Protein AF-A0A7C3R5L0-F1 (afdb_monomer_lite)

Structure (mmCIF, N/CA/C/O backbone):
data_AF-A0A7C3R5L0-F1
#
_entry.id   AF-A0A7C3R5L0-F1
#
loop_
_atom_site.group_PDB
_atom_site.id
_atom_site.type_symbol
_atom_site.label_atom_id
_atom_site.label_alt_id
_atom_site.label_comp_id
_atom_site.label_asym_id
_atom_site.label_entity_id
_atom_site.label_seq_id
_atom_site.pdbx_PDB_ins_code
_atom_site.Cartn_x
_atom_site.Cartn_y
_atom_site.Cartn_z
_atom_site.occupancy
_atom_site.B_iso_or_equiv
_atom_site.auth_seq_id
_atom_site.auth_comp_id
_atom_site.auth_asym_id
_atom_site.auth_atom_id
_atom_site.pdbx_PDB_model_num
ATOM 1 N N . MET A 1 1 ? -10.096 20.226 1.781 1.00 31.53 1 MET A N 1
ATOM 2 C CA . MET A 1 1 ? -9.404 19.148 1.041 1.00 31.53 1 MET A CA 1
ATOM 3 C C . MET A 1 1 ? -10.375 18.649 -0.022 1.00 31.53 1 MET A C 1
ATOM 5 O O . MET A 1 1 ? -11.450 18.203 0.349 1.00 31.53 1 MET A O 1
ATOM 9 N N . LYS A 1 2 ? -10.101 18.866 -1.318 1.00 27.12 2 LYS A N 1
ATOM 10 C CA . LYS A 1 2 ? -11.031 18.470 -2.392 1.00 27.12 2 LYS A CA 1
ATOM 11 C C . LYS A 1 2 ? -11.040 16.945 -2.495 1.00 27.12 2 LYS A C 1
ATOM 13 O O . LYS A 1 2 ? -10.051 16.353 -2.917 1.00 27.12 2 LYS A O 1
ATOM 18 N N . ILE A 1 3 ? -12.142 16.350 -2.052 1.00 33.41 3 ILE A N 1
ATOM 19 C CA . ILE A 1 3 ? -12.469 14.939 -2.235 1.00 33.41 3 ILE A CA 1
ATOM 20 C C . ILE A 1 3 ? -12.551 14.718 -3.745 1.00 33.41 3 ILE A C 1
ATOM 22 O O . ILE A 1 3 ? -13.324 15.381 -4.432 1.00 33.41 3 ILE A O 1
ATOM 26 N N . ILE A 1 4 ? -11.674 13.868 -4.273 1.00 35.88 4 ILE A N 1
ATOM 27 C CA . ILE A 1 4 ? -11.733 13.458 -5.673 1.00 35.88 4 ILE A CA 1
ATOM 28 C C . ILE A 1 4 ? -12.957 12.551 -5.777 1.00 35.88 4 ILE A C 1
ATOM 30 O O . ILE A 1 4 ? -12.961 11.448 -5.230 1.00 35.88 4 ILE A O 1
ATOM 34 N N . ASP A 1 5 ? -14.006 13.065 -6.413 1.00 38.81 5 ASP A N 1
ATOM 35 C CA . ASP A 1 5 ? -15.251 12.352 -6.652 1.00 38.81 5 ASP A CA 1
AT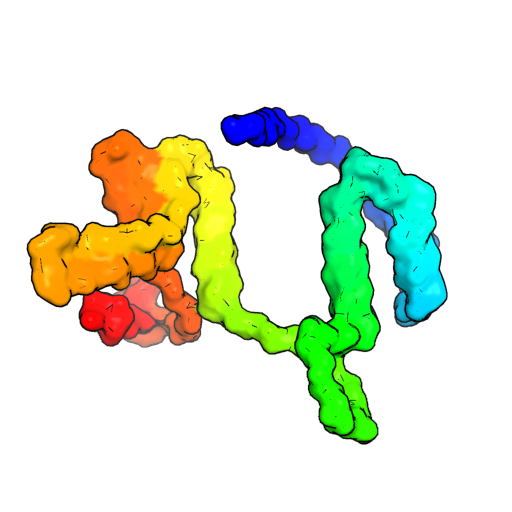OM 36 C C . ASP A 1 5 ? -15.015 11.000 -7.336 1.00 38.81 5 ASP A C 1
ATOM 38 O O . ASP A 1 5 ? -14.130 10.829 -8.182 1.00 38.81 5 ASP A O 1
ATOM 42 N N . LYS A 1 6 ? -15.857 10.038 -6.948 1.00 43.34 6 LYS A N 1
ATOM 43 C CA . LYS A 1 6 ? -16.030 8.715 -7.555 1.00 43.34 6 LYS A CA 1
ATOM 44 C C . LYS A 1 6 ? -16.121 8.823 -9.080 1.00 43.34 6 LYS A C 1
ATOM 46 O O . LYS A 1 6 ? -17.207 8.962 -9.638 1.00 43.34 6 LYS A O 1
ATOM 51 N N . ASN A 1 7 ? -15.006 8.625 -9.773 1.00 38.41 7 ASN A N 1
ATOM 52 C CA . ASN A 1 7 ? -15.058 8.249 -11.176 1.00 38.41 7 ASN A CA 1
ATOM 53 C C . ASN A 1 7 ? -15.390 6.757 -11.245 1.00 38.41 7 ASN A C 1
ATOM 55 O O . ASN A 1 7 ? -14.517 5.893 -11.153 1.00 38.41 7 ASN A O 1
ATOM 59 N N . ASN A 1 8 ? -16.684 6.468 -11.390 1.00 43.16 8 ASN A N 1
ATOM 60 C CA . ASN A 1 8 ? -17.181 5.233 -11.985 1.00 43.16 8 ASN A CA 1
ATOM 61 C C . ASN A 1 8 ? -16.575 5.159 -13.397 1.00 43.16 8 ASN A C 1
ATOM 63 O O . ASN A 1 8 ? -17.161 5.676 -14.342 1.00 43.16 8 ASN A O 1
ATOM 67 N N . PHE A 1 9 ? -15.365 4.616 -13.550 1.00 44.47 9 PHE A N 1
ATOM 68 C CA . PHE A 1 9 ? -14.798 4.394 -14.875 1.00 44.47 9 PHE A CA 1
ATOM 69 C C . PHE A 1 9 ? -15.616 3.282 -15.536 1.00 44.47 9 PHE A C 1
ATOM 71 O O . PHE A 1 9 ? -15.543 2.137 -15.078 1.00 44.47 9 PHE A O 1
ATOM 78 N N . PRO A 1 10 ? -16.402 3.567 -16.589 1.00 47.25 10 PRO A N 1
ATOM 79 C CA . PRO A 1 10 ? -16.987 2.499 -17.369 1.00 47.25 10 PRO A CA 1
ATOM 80 C C . PRO A 1 10 ? -15.808 1.783 -18.019 1.00 47.25 10 PRO A C 1
ATOM 82 O O . PRO A 1 10 ? -15.092 2.368 -18.834 1.00 47.25 10 PRO A O 1
ATOM 85 N N . ILE A 1 11 ? -15.553 0.536 -17.627 1.00 51.41 11 ILE A N 1
ATOM 86 C CA . ILE A 1 11 ? -14.564 -0.300 -18.302 1.00 51.41 11 ILE A CA 1
ATOM 87 C C . ILE A 1 11 ? -15.178 -0.637 -19.666 1.00 51.41 11 ILE A C 1
ATOM 89 O O . ILE A 1 11 ? -15.824 -1.667 -19.842 1.00 51.41 11 ILE A O 1
ATOM 93 N N . GLN A 1 12 ? -15.063 0.292 -20.619 1.00 58.38 12 GLN A N 1
ATOM 94 C CA . GLN A 1 12 ? -15.428 0.060 -22.010 1.00 58.38 12 GLN A CA 1
ATOM 95 C C . GLN A 1 12 ? -14.667 -1.172 -22.488 1.00 58.38 12 GLN A C 1
ATOM 97 O O . GLN A 1 12 ? -13.501 -1.347 -22.151 1.00 58.38 12 GLN A O 1
ATOM 102 N N . ASN A 1 13 ? -15.332 -2.043 -23.242 1.00 58.56 13 ASN A N 1
ATOM 103 C CA . ASN A 1 13 ? -14.794 -3.317 -23.704 1.00 58.56 13 ASN A CA 1
ATOM 104 C C . ASN A 1 13 ? -13.406 -3.144 -24.372 1.00 58.56 13 ASN A C 1
ATOM 106 O O . ASN A 1 13 ? -13.314 -2.771 -25.537 1.00 58.56 13 ASN A O 1
ATOM 110 N N . ILE A 1 14 ? -12.324 -3.434 -23.632 1.00 67.81 14 ILE A N 1
ATOM 111 C CA . ILE A 1 14 ? -10.903 -3.199 -23.992 1.00 67.81 14 ILE A CA 1
ATOM 112 C C . ILE A 1 14 ? -10.398 -4.227 -25.036 1.00 67.81 14 ILE A C 1
ATOM 114 O O . ILE A 1 14 ? -9.220 -4.272 -25.387 1.00 67.81 14 ILE A O 1
ATOM 118 N N . SER A 1 15 ? -11.269 -5.095 -25.560 1.00 72.62 15 SER A N 1
ATOM 119 C CA . SER A 1 15 ? -10.905 -6.158 -26.515 1.00 72.62 15 SER A CA 1
ATOM 120 C C . SER A 1 15 ? -10.166 -5.639 -27.757 1.00 72.62 15 SER A C 1
ATOM 122 O O . SER A 1 15 ? -9.178 -6.241 -28.194 1.00 72.62 15 SER A O 1
ATOM 124 N N . HIS A 1 16 ? -10.581 -4.486 -28.280 1.00 75.06 16 HIS A N 1
ATOM 125 C CA . HIS A 1 16 ? -9.936 -3.824 -29.414 1.00 75.06 16 HIS A CA 1
ATOM 126 C C . HIS A 1 16 ? -8.523 -3.324 -29.064 1.00 75.06 16 HIS A C 1
ATOM 128 O O . HIS A 1 16 ? -7.587 -3.550 -29.831 1.00 75.06 16 HIS A O 1
ATOM 134 N N . ILE A 1 17 ? -8.325 -2.761 -27.865 1.00 80.62 17 ILE A N 1
ATOM 135 C CA . ILE A 1 17 ? -7.002 -2.347 -27.366 1.00 80.62 17 ILE A CA 1
ATOM 136 C C . ILE A 1 17 ? -6.077 -3.561 -27.226 1.00 80.62 17 ILE A C 1
ATOM 138 O O . ILE A 1 17 ? -4.926 -3.506 -27.646 1.00 80.62 17 ILE A O 1
ATOM 142 N N . LYS A 1 18 ? -6.569 -4.692 -26.703 1.00 78.94 18 LYS A N 1
ATOM 143 C CA . LYS A 1 18 ? -5.765 -5.921 -26.571 1.00 78.94 18 LYS A CA 1
ATOM 144 C C . LYS A 1 18 ? -5.261 -6.426 -27.926 1.00 78.94 18 LYS A C 1
ATOM 146 O O . LYS A 1 18 ? -4.118 -6.867 -28.031 1.00 78.94 18 LYS A O 1
ATOM 151 N N . THR A 1 19 ? -6.106 -6.365 -28.952 1.00 84.94 19 THR A N 1
ATOM 152 C CA . THR A 1 19 ? -5.748 -6.766 -30.320 1.00 84.94 19 THR A CA 1
ATOM 153 C C . THR A 1 19 ? -4.706 -5.820 -30.910 1.00 84.94 19 THR A C 1
ATOM 155 O O . THR A 1 19 ? -3.678 -6.278 -31.405 1.00 84.94 19 THR A O 1
ATOM 158 N N . HIS A 1 20 ? -4.916 -4.512 -30.754 1.00 85.06 20 HIS A N 1
ATOM 159 C CA . HIS A 1 20 ? -3.974 -3.485 -31.188 1.00 85.06 20 HIS A CA 1
ATOM 160 C C . HIS A 1 20 ? -2.595 -3.646 -30.520 1.00 85.06 20 HIS A C 1
ATOM 162 O O . HIS A 1 20 ? -1.570 -3.673 -31.196 1.00 85.06 20 HIS A O 1
ATOM 168 N N . LEU A 1 21 ? -2.553 -3.869 -29.201 1.00 84.12 21 LEU A N 1
ATOM 169 C CA . LEU A 1 21 ? -1.306 -4.104 -28.465 1.00 84.12 21 LEU A CA 1
ATOM 170 C C . LEU A 1 21 ? -0.564 -5.357 -28.943 1.00 84.12 21 LEU A C 1
ATOM 172 O O . LEU A 1 21 ? 0.660 -5.341 -29.017 1.00 84.12 21 LEU A O 1
ATOM 176 N N . LYS A 1 22 ? -1.277 -6.439 -29.283 1.00 85.00 22 LYS A N 1
ATOM 177 C CA . LYS A 1 22 ? -0.648 -7.650 -29.837 1.00 85.00 22 LYS A CA 1
ATOM 178 C C . LYS A 1 22 ? -0.019 -7.398 -31.204 1.00 85.00 22 LYS A C 1
ATOM 180 O O . LYS A 1 22 ? 1.070 -7.901 -31.451 1.00 85.00 22 LYS A O 1
ATOM 185 N N . GLN A 1 23 ? -0.691 -6.638 -32.067 1.00 86.81 23 GLN A N 1
ATOM 186 C CA . GLN A 1 23 ? -0.190 -6.308 -33.405 1.00 86.81 23 GLN A CA 1
ATOM 187 C C . GLN A 1 23 ? 1.052 -5.417 -33.353 1.00 86.81 23 GLN A C 1
ATOM 189 O O . GLN A 1 23 ? 1.969 -5.592 -34.148 1.00 86.81 23 GLN A O 1
ATOM 194 N N . HIS A 1 24 ? 1.101 -4.490 -32.396 1.00 83.19 24 HIS A N 1
ATOM 195 C CA . HIS A 1 24 ? 2.216 -3.557 -32.235 1.00 83.19 24 HIS A CA 1
ATOM 196 C C . HIS A 1 24 ? 3.272 -4.015 -31.218 1.00 83.19 24 HIS A C 1
ATOM 198 O O . HIS A 1 24 ? 4.198 -3.264 -30.911 1.00 83.19 24 HIS A O 1
ATOM 204 N N . ARG A 1 25 ? 3.164 -5.241 -30.693 1.00 82.25 25 ARG A N 1
ATOM 205 C CA . ARG A 1 25 ? 4.173 -5.815 -29.800 1.00 82.25 25 ARG A CA 1
ATOM 206 C C . ARG A 1 25 ? 5.444 -6.110 -30.594 1.00 82.25 25 ARG A C 1
ATOM 208 O O . ARG A 1 25 ? 5.417 -6.908 -31.525 1.00 82.25 25 ARG A O 1
ATOM 215 N N . SER A 1 26 ? 6.571 -5.544 -30.172 1.00 80.06 26 SER A N 1
ATOM 216 C CA . SER A 1 26 ? 7.885 -6.003 -30.620 1.00 80.06 26 SER A CA 1
ATOM 217 C C . SER A 1 26 ? 8.350 -7.193 -29.772 1.00 80.06 26 SER A C 1
ATOM 219 O O . SER A 1 26 ? 8.068 -7.284 -28.576 1.00 80.06 26 SER A O 1
ATOM 221 N N . ASN A 1 27 ? 9.096 -8.109 -30.391 1.00 79.31 27 ASN A N 1
ATOM 222 C CA . ASN A 1 27 ? 9.832 -9.162 -29.677 1.00 79.31 27 ASN A CA 1
ATOM 223 C C . ASN A 1 27 ? 11.230 -8.692 -29.237 1.00 79.31 27 ASN A C 1
ATOM 225 O O . ASN A 1 27 ? 12.061 -9.499 -28.836 1.00 79.31 27 ASN A O 1
ATOM 229 N N . GLN A 1 28 ? 11.504 -7.393 -29.353 1.00 78.81 28 GLN A N 1
ATOM 230 C CA . GLN A 1 28 ? 12.784 -6.787 -29.009 1.00 78.81 28 GLN A CA 1
ATOM 231 C C . GLN A 1 28 ? 12.699 -6.136 -27.633 1.00 78.81 28 GLN A C 1
ATOM 233 O O . GLN A 1 28 ? 11.663 -5.577 -27.267 1.00 78.81 28 GLN A O 1
ATOM 238 N N . TYR A 1 29 ? 13.812 -6.165 -26.900 1.00 73.75 29 TYR A N 1
ATOM 239 C CA . TYR A 1 29 ? 13.938 -5.412 -25.660 1.00 73.75 29 TYR A CA 1
ATOM 240 C C . TYR A 1 29 ? 13.752 -3.913 -25.911 1.00 73.75 29 TYR A C 1
ATOM 242 O O . TYR A 1 29 ? 14.165 -3.368 -26.939 1.00 73.75 29 TYR A O 1
ATOM 250 N N . VAL A 1 30 ? 13.106 -3.247 -24.957 1.00 81.19 30 VAL A N 1
ATOM 251 C CA . VAL A 1 30 ? 12.863 -1.807 -25.020 1.00 81.19 30 VAL A CA 1
ATOM 252 C C . VAL A 1 30 ? 14.197 -1.075 -24.891 1.00 81.19 30 VAL A C 1
ATOM 254 O O . VAL A 1 30 ? 14.927 -1.265 -23.925 1.00 81.19 30 VAL A O 1
ATOM 257 N N . SER A 1 31 ? 14.520 -0.224 -25.866 1.00 82.81 31 SER A N 1
ATOM 258 C CA . SER A 1 31 ? 15.737 0.589 -25.833 1.00 82.81 31 SER A CA 1
ATOM 259 C C . SER A 1 31 ? 15.553 1.870 -25.015 1.00 82.81 31 SER A C 1
ATOM 261 O O . SER A 1 31 ? 14.466 2.453 -24.990 1.00 82.81 31 SER A O 1
ATOM 263 N N . ASN A 1 32 ? 16.645 2.398 -24.450 1.00 81.06 32 ASN A N 1
ATOM 264 C CA . ASN A 1 32 ? 16.655 3.692 -23.749 1.00 81.06 32 ASN A CA 1
ATOM 265 C C . ASN A 1 32 ? 16.086 4.845 -24.597 1.00 81.06 32 ASN A C 1
ATOM 267 O O . ASN A 1 32 ? 15.418 5.745 -24.077 1.00 81.06 32 ASN A O 1
ATOM 271 N N . HIS A 1 33 ? 16.302 4.805 -25.916 1.00 85.19 33 HIS A N 1
ATOM 272 C CA . HIS A 1 33 ? 15.714 5.764 -26.848 1.00 85.19 33 HIS A CA 1
ATOM 273 C C . HIS A 1 33 ? 14.181 5.679 -26.858 1.00 85.19 33 HIS A C 1
ATOM 275 O O . HIS A 1 33 ? 13.501 6.703 -26.780 1.00 85.19 33 HIS A O 1
ATOM 281 N N . THR A 1 34 ? 13.636 4.461 -26.895 1.00 86.88 34 THR A N 1
ATOM 282 C CA . THR A 1 34 ? 12.189 4.204 -26.867 1.00 86.88 34 THR A CA 1
ATOM 283 C C . THR A 1 34 ? 11.575 4.697 -25.561 1.00 86.88 34 THR A C 1
ATOM 285 O O . THR A 1 34 ? 10.583 5.426 -25.589 1.00 86.88 34 THR A O 1
ATOM 288 N N . THR A 1 35 ? 12.213 4.399 -24.428 1.00 85.25 35 THR A N 1
ATOM 289 C CA . THR A 1 35 ? 11.796 4.875 -23.102 1.00 85.25 35 THR A CA 1
ATOM 290 C C . THR A 1 35 ? 11.792 6.405 -23.024 1.00 85.25 35 THR A C 1
ATOM 292 O O . THR A 1 35 ? 10.806 7.014 -22.608 1.00 85.25 35 THR A O 1
ATOM 295 N N . THR A 1 36 ? 12.856 7.056 -23.503 1.00 85.88 36 THR A N 1
ATOM 296 C CA . THR A 1 36 ? 12.963 8.525 -23.520 1.00 85.88 36 THR A CA 1
ATOM 297 C C . THR A 1 36 ? 11.903 9.161 -24.420 1.00 85.88 36 THR A C 1
ATOM 299 O O . THR A 1 36 ? 11.294 10.169 -24.054 1.00 85.88 36 THR A O 1
ATOM 302 N N . LYS A 1 37 ? 11.644 8.565 -25.589 1.00 89.31 37 LYS A N 1
ATOM 303 C CA . LYS A 1 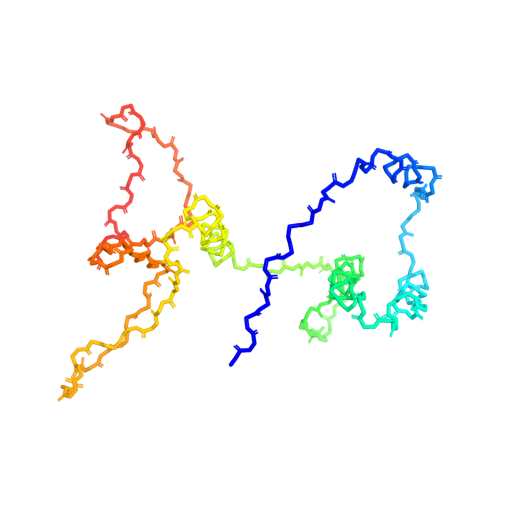37 ? 10.608 9.017 -26.523 1.00 89.31 37 LYS A CA 1
ATOM 304 C C . LYS A 1 37 ? 9.210 8.884 -25.918 1.00 89.31 37 LYS A C 1
ATOM 306 O O . LYS A 1 37 ? 8.405 9.800 -26.070 1.00 89.31 37 LYS A O 1
ATOM 311 N N . ALA A 1 38 ? 8.937 7.790 -25.206 1.00 87.62 38 ALA A N 1
ATOM 312 C CA . ALA A 1 38 ? 7.673 7.582 -24.509 1.00 87.62 38 ALA A CA 1
ATOM 313 C C . ALA A 1 38 ? 7.454 8.648 -23.424 1.00 87.62 38 ALA A C 1
ATOM 315 O O . ALA A 1 38 ? 6.427 9.325 -23.447 1.00 87.62 38 ALA A O 1
ATOM 316 N N . LEU A 1 39 ? 8.447 8.875 -22.553 1.00 85.81 39 LEU A N 1
ATOM 317 C CA . LEU A 1 39 ? 8.382 9.869 -21.470 1.00 85.81 39 LEU A CA 1
ATOM 318 C C . LEU A 1 39 ? 8.230 11.315 -21.972 1.00 85.81 39 LEU A C 1
ATOM 320 O O . LEU A 1 39 ? 7.578 12.128 -21.321 1.00 85.81 39 LEU A O 1
ATOM 324 N N . LYS A 1 40 ? 8.800 11.640 -23.138 1.00 88.56 40 LYS A N 1
ATOM 325 C CA . LYS A 1 40 ? 8.677 12.964 -23.778 1.00 88.56 40 LYS A CA 1
ATOM 326 C C . LYS A 1 40 ? 7.466 13.090 -24.708 1.00 88.56 40 LYS A C 1
ATOM 328 O O . LYS A 1 40 ? 7.309 14.123 -25.359 1.00 88.56 40 LYS A O 1
ATOM 333 N N . SER A 1 41 ? 6.627 12.061 -24.814 1.00 90.12 41 SER A N 1
ATOM 334 C CA . SER A 1 41 ? 5.498 12.070 -25.743 1.00 90.12 41 SER A CA 1
ATOM 335 C C . SER A 1 41 ? 4.510 13.198 -25.431 1.00 90.12 41 SER A C 1
ATOM 337 O O . SER A 1 41 ? 4.262 13.536 -24.273 1.00 90.12 41 SER A O 1
ATOM 339 N N 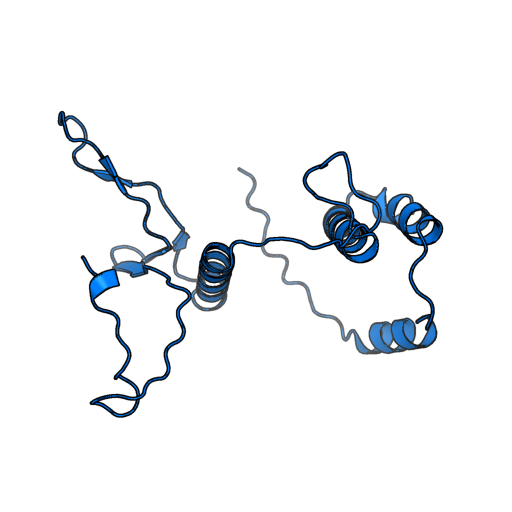. LYS A 1 42 ? 3.896 13.763 -26.479 1.00 87.00 42 LYS A N 1
ATOM 340 C CA . LYS A 1 42 ? 2.889 14.831 -26.339 1.00 87.00 42 LYS A CA 1
ATOM 341 C C . LYS A 1 42 ? 1.704 14.406 -25.466 1.00 87.00 42 LYS A C 1
ATOM 343 O O . LYS A 1 42 ? 1.151 15.236 -24.756 1.00 87.00 42 LYS A O 1
ATOM 348 N N . ALA A 1 43 ? 1.350 13.120 -25.489 1.00 84.62 43 ALA A N 1
ATOM 349 C CA . ALA A 1 43 ? 0.290 12.569 -24.654 1.00 84.62 43 ALA A CA 1
ATOM 350 C C . ALA A 1 43 ? 0.590 12.754 -23.157 1.00 84.62 43 ALA A C 1
ATOM 352 O O . ALA A 1 43 ? -0.278 13.203 -22.421 1.00 84.62 43 ALA A O 1
ATOM 353 N N . LEU A 1 44 ? 1.826 12.509 -22.711 1.00 82.94 44 LEU A N 1
ATOM 354 C CA . LEU A 1 44 ? 2.208 12.666 -21.300 1.00 82.94 44 LEU A CA 1
ATOM 355 C C . LEU A 1 44 ? 2.428 14.117 -20.862 1.00 82.94 44 LEU A C 1
ATOM 357 O O . LEU A 1 44 ? 2.488 14.381 -19.664 1.00 82.94 44 LEU A O 1
ATOM 361 N N . GLN A 1 45 ? 2.548 15.054 -21.806 1.00 82.44 45 GLN A N 1
ATOM 362 C CA . GLN A 1 45 ? 2.572 16.486 -21.491 1.00 82.44 45 GLN A CA 1
ATOM 363 C C . GLN A 1 45 ? 1.180 17.017 -21.128 1.00 82.44 45 GLN A C 1
ATOM 365 O O . GLN A 1 45 ? 1.067 18.064 -20.497 1.00 82.44 45 GLN A O 1
ATOM 370 N N . ASN A 1 46 ? 0.114 16.306 -21.509 1.00 85.69 46 ASN A N 1
ATOM 371 C CA . ASN A 1 46 ? -1.241 16.682 -21.138 1.00 85.69 46 ASN A CA 1
ATOM 372 C C . ASN A 1 46 ? -1.520 16.263 -19.673 1.00 85.69 46 ASN A C 1
ATOM 374 O O . ASN A 1 46 ? -1.417 15.074 -19.352 1.00 85.69 46 ASN A O 1
ATOM 378 N N . PRO A 1 47 ? -1.922 17.202 -18.789 1.00 84.25 47 PRO A N 1
ATOM 379 C CA . PRO A 1 47 ? -2.194 16.930 -17.376 1.00 84.25 47 PRO A CA 1
ATOM 380 C C . PRO A 1 47 ? -3.197 15.800 -17.110 1.00 84.25 47 PRO A C 1
ATOM 382 O O . PRO A 1 47 ? -3.082 15.123 -16.089 1.00 84.25 47 PRO A O 1
ATOM 385 N N . ILE A 1 48 ? -4.135 15.544 -18.031 1.00 87.19 48 ILE A N 1
ATOM 386 C CA . ILE A 1 48 ? -5.104 14.437 -17.936 1.00 87.19 48 ILE A CA 1
ATOM 387 C C . ILE A 1 48 ? -4.392 13.079 -17.844 1.00 87.19 48 ILE A C 1
ATOM 389 O O . ILE A 1 48 ? -4.870 12.171 -17.165 1.00 87.19 48 ILE A O 1
ATOM 393 N N . PHE A 1 49 ? -3.220 12.943 -18.470 1.00 83.94 49 PHE A N 1
ATOM 394 C CA . PHE A 1 49 ? -2.440 11.707 -18.470 1.00 83.94 49 PHE A CA 1
ATOM 395 C C . PHE A 1 49 ? -1.324 11.679 -17.415 1.00 83.94 49 PHE A C 1
ATOM 397 O O . PHE A 1 49 ? -0.527 10.741 -17.393 1.00 83.94 49 PHE A O 1
ATOM 404 N N . SER A 1 50 ? -1.286 12.652 -16.499 1.00 77.50 50 SER A N 1
ATOM 405 C CA . SER A 1 50 ? -0.317 12.703 -15.393 1.00 77.50 50 SER A CA 1
ATOM 406 C C . SER A 1 50 ? -0.214 11.391 -14.583 1.00 77.50 50 SER A C 1
ATOM 408 O O . SER A 1 50 ? 0.910 10.967 -14.300 1.00 77.50 50 SER A O 1
ATOM 410 N N . PRO A 1 51 ? -1.314 10.656 -14.286 1.00 79.25 51 PRO A N 1
ATOM 411 C CA . PRO A 1 51 ? -1.219 9.362 -13.601 1.00 79.25 51 PRO A CA 1
ATOM 412 C C . PRO A 1 51 ? -0.372 8.315 -14.345 1.00 79.25 51 PRO A C 1
ATOM 414 O O . PRO A 1 51 ? 0.342 7.538 -13.714 1.00 79.25 51 PRO A O 1
ATOM 417 N N . TYR A 1 52 ? -0.392 8.317 -15.682 1.00 83.00 52 TYR A N 1
ATOM 418 C CA . TYR A 1 52 ? 0.365 7.365 -16.505 1.00 83.00 52 TYR A CA 1
ATOM 419 C C . TYR A 1 52 ? 1.863 7.674 -16.544 1.00 83.00 52 TYR A C 1
ATOM 421 O O . TYR A 1 52 ? 2.667 6.778 -16.801 1.00 83.00 52 TYR A O 1
ATOM 429 N N . LYS A 1 53 ? 2.260 8.919 -16.250 1.00 83.69 53 LYS A N 1
ATOM 430 C CA . LYS A 1 53 ? 3.670 9.312 -16.191 1.00 83.69 53 LYS A CA 1
ATOM 431 C C . LYS A 1 53 ? 4.415 8.543 -15.099 1.00 83.69 53 LYS A C 1
ATOM 433 O O . LYS A 1 53 ? 5.457 7.965 -15.385 1.00 83.69 53 LYS A O 1
ATOM 438 N N . LYS A 1 54 ? 3.830 8.445 -13.898 1.00 78.88 54 LYS A N 1
ATOM 439 C CA . LYS A 1 54 ? 4.405 7.666 -12.786 1.00 78.88 54 LYS A CA 1
ATOM 440 C C . LYS A 1 54 ? 4.552 6.186 -13.136 1.00 78.88 54 LYS A C 1
ATOM 442 O O . LYS A 1 54 ? 5.580 5.582 -12.862 1.00 78.88 54 LYS A O 1
ATOM 447 N N . VAL A 1 55 ? 3.544 5.609 -13.793 1.00 82.88 55 VAL A N 1
ATOM 448 C CA . VAL A 1 55 ? 3.582 4.206 -14.237 1.00 82.88 55 VAL A CA 1
ATOM 449 C C . VAL A 1 55 ? 4.723 3.970 -15.232 1.00 82.88 55 VAL A C 1
ATOM 451 O O . VAL A 1 55 ? 5.435 2.976 -15.123 1.00 82.88 55 VAL A O 1
ATOM 454 N N . LEU A 1 56 ? 4.934 4.892 -16.175 1.00 85.12 56 LEU A N 1
ATOM 455 C CA . LEU A 1 56 ? 6.038 4.808 -17.135 1.00 85.12 56 LEU A CA 1
ATOM 456 C C . LEU A 1 56 ? 7.409 5.046 -16.497 1.00 85.12 56 LEU A C 1
ATOM 458 O O . LEU A 1 56 ? 8.385 4.443 -16.934 1.00 85.12 56 LEU A O 1
ATOM 462 N N . GLU A 1 57 ? 7.494 5.884 -15.466 1.00 78.88 57 GLU A N 1
ATOM 463 C CA . GLU A 1 57 ? 8.713 6.061 -14.670 1.00 78.88 57 GLU A CA 1
ATOM 464 C C . GLU A 1 57 ? 9.077 4.771 -13.922 1.00 78.88 57 GLU A C 1
ATOM 466 O O . GLU A 1 57 ? 10.218 4.324 -14.010 1.00 78.88 57 GLU A O 1
ATOM 471 N N . TYR A 1 58 ? 8.108 4.097 -13.295 1.00 77.81 58 TYR A N 1
ATOM 472 C CA . TYR A 1 58 ? 8.338 2.784 -12.683 1.00 77.81 58 TYR A CA 1
ATOM 473 C C . TYR A 1 58 ? 8.717 1.716 -13.710 1.00 77.81 58 TYR A C 1
ATOM 475 O O . TYR A 1 58 ? 9.669 0.971 -13.494 1.00 77.81 58 TYR A O 1
ATOM 483 N N . ALA A 1 59 ? 8.028 1.664 -14.854 1.00 82.69 59 ALA A N 1
ATOM 484 C CA . ALA A 1 59 ? 8.378 0.744 -15.933 1.00 82.69 59 ALA A CA 1
ATOM 485 C C . ALA A 1 59 ? 9.802 0.995 -16.450 1.00 82.69 59 ALA A C 1
ATOM 487 O O . ALA A 1 59 ? 10.530 0.042 -16.708 1.00 82.69 59 ALA A O 1
ATOM 488 N N . ARG A 1 60 ? 10.221 2.264 -16.552 1.00 82.19 60 ARG A N 1
ATOM 489 C CA . ARG A 1 60 ? 11.601 2.629 -16.884 1.00 82.19 60 ARG A CA 1
ATOM 490 C C . ARG A 1 60 ? 12.580 2.083 -15.852 1.00 82.19 60 ARG A C 1
ATOM 492 O O . ARG A 1 60 ? 13.559 1.476 -16.266 1.00 82.19 60 ARG A O 1
ATOM 499 N N . PHE A 1 61 ? 12.336 2.291 -14.558 1.00 75.94 61 PHE A N 1
ATOM 500 C CA . PHE A 1 61 ? 13.218 1.761 -13.518 1.00 75.94 61 PHE A CA 1
ATOM 501 C C . PHE A 1 61 ? 13.331 0.235 -13.629 1.00 75.94 61 PHE A C 1
ATOM 503 O O . PHE A 1 61 ? 14.437 -0.289 -13.642 1.00 75.94 61 PHE A O 1
ATOM 510 N N . ILE A 1 62 ? 12.214 -0.471 -13.831 1.00 75.62 62 ILE A N 1
ATOM 511 C CA . ILE A 1 62 ? 12.198 -1.933 -14.003 1.00 75.62 62 ILE A CA 1
ATOM 512 C C . ILE A 1 62 ? 12.989 -2.383 -15.240 1.00 75.62 62 ILE A C 1
ATOM 514 O O . ILE A 1 62 ? 13.775 -3.320 -15.153 1.00 75.62 62 ILE A O 1
ATOM 518 N N . ILE A 1 63 ? 12.778 -1.738 -16.391 1.00 76.12 63 ILE A N 1
ATOM 519 C CA . ILE A 1 63 ? 13.407 -2.109 -17.670 1.00 76.12 63 ILE A CA 1
ATOM 520 C C . ILE A 1 63 ? 14.905 -1.816 -17.662 1.00 76.12 63 ILE A C 1
ATOM 522 O O . ILE A 1 63 ? 15.694 -2.636 -18.123 1.00 76.12 63 ILE A O 1
ATOM 526 N N . ASN A 1 64 ? 15.283 -0.634 -17.180 1.00 71.25 64 ASN A N 1
ATOM 527 C CA . ASN A 1 64 ? 16.674 -0.201 -17.156 1.00 71.25 64 ASN A CA 1
ATOM 528 C C . ASN A 1 64 ? 17.451 -0.854 -16.020 1.00 71.25 64 ASN A C 1
ATOM 530 O O . ASN A 1 64 ? 18.676 -0.818 -16.023 1.00 71.25 64 ASN A O 1
ATOM 534 N N . GLY A 1 65 ? 16.736 -1.373 -15.023 1.00 60.91 65 GLY A N 1
ATOM 535 C CA . GLY A 1 65 ? 17.347 -1.800 -13.787 1.00 60.91 65 GLY A CA 1
ATOM 536 C C . GLY A 1 65 ? 17.914 -0.648 -12.946 1.00 60.91 65 GLY A C 1
ATOM 537 O O . GLY A 1 65 ? 18.567 -0.891 -11.938 1.00 60.91 65 GLY A O 1
ATOM 538 N N . ASP A 1 66 ? 17.670 0.606 -13.338 1.00 56.59 66 ASP A N 1
ATOM 539 C CA . ASP A 1 66 ? 18.208 1.792 -12.673 1.00 56.59 66 ASP A CA 1
ATOM 540 C C . ASP A 1 66 ? 17.942 1.715 -11.155 1.00 56.59 66 ASP A C 1
ATOM 542 O O . ASP A 1 66 ? 16.797 1.611 -10.704 1.00 56.59 66 ASP A O 1
ATOM 546 N N . ASN A 1 67 ? 19.023 1.763 -10.377 1.00 49.94 67 ASN A N 1
ATOM 547 C CA . ASN A 1 67 ? 18.995 1.705 -8.922 1.00 49.94 67 ASN A CA 1
ATOM 548 C C . ASN A 1 67 ? 18.195 2.911 -8.389 1.00 49.94 67 ASN A C 1
ATOM 550 O O . ASN A 1 67 ? 18.496 4.054 -8.747 1.00 49.94 67 ASN A O 1
ATOM 554 N N . ILE A 1 68 ? 17.186 2.686 -7.536 1.00 53.50 68 ILE A N 1
ATOM 555 C CA . ILE A 1 68 ? 16.477 3.795 -6.856 1.00 53.50 68 ILE A CA 1
ATOM 556 C C . ILE A 1 68 ? 17.457 4.545 -5.935 1.00 53.50 68 ILE A C 1
ATOM 558 O O . ILE A 1 68 ? 17.304 5.746 -5.717 1.00 53.50 68 ILE A O 1
ATOM 562 N N . GLU A 1 69 ? 18.524 3.866 -5.496 1.00 51.91 69 GLU A N 1
ATOM 563 C CA . GLU A 1 69 ? 19.637 4.427 -4.733 1.00 51.91 69 GLU A CA 1
ATOM 564 C C . GLU A 1 69 ? 20.972 4.172 -5.457 1.00 51.91 69 GLU A C 1
ATOM 566 O O . GLU A 1 69 ? 21.351 3.036 -5.721 1.00 51.91 69 GLU A O 1
ATOM 571 N N . GLN A 1 70 ? 21.704 5.229 -5.825 1.00 44.56 70 GLN A N 1
ATOM 572 C CA . GLN A 1 70 ? 22.976 5.112 -6.552 1.00 44.56 70 GLN A CA 1
ATOM 573 C C . GLN A 1 70 ? 24.095 4.539 -5.664 1.00 44.56 70 GLN A C 1
ATOM 575 O O . GLN A 1 70 ? 24.650 5.264 -4.838 1.00 44.56 70 GLN A O 1
ATOM 580 N N . SER A 1 71 ? 24.535 3.301 -5.901 1.00 47.47 71 SER A N 1
ATOM 581 C CA . SER A 1 71 ? 25.843 2.827 -5.427 1.00 47.47 71 SER A CA 1
ATOM 582 C C . SER A 1 71 ? 26.897 2.964 -6.530 1.00 47.47 71 SER A C 1
ATOM 584 O O . SER A 1 71 ? 26.795 2.353 -7.592 1.00 47.47 71 SER A O 1
ATOM 586 N N . LYS A 1 72 ? 27.926 3.780 -6.279 1.00 49.78 72 LYS A N 1
ATOM 587 C CA . LYS A 1 72 ? 29.141 3.863 -7.103 1.00 49.78 72 LYS A CA 1
ATOM 588 C C . LYS A 1 72 ? 29.974 2.592 -6.864 1.00 49.78 72 LYS A C 1
ATOM 590 O O . LYS A 1 72 ? 30.207 2.287 -5.703 1.00 49.78 72 LYS A O 1
ATOM 595 N N . TYR A 1 73 ? 30.469 1.954 -7.930 1.00 50.31 73 TYR A N 1
ATOM 596 C CA . TYR A 1 73 ? 31.410 0.808 -7.995 1.00 50.31 73 TYR A CA 1
ATOM 597 C C . TYR A 1 73 ? 30.808 -0.602 -8.187 1.00 50.31 73 TYR A C 1
ATOM 599 O O . TYR A 1 73 ? 30.300 -1.201 -7.248 1.00 50.31 73 TYR A O 1
ATOM 607 N N . GLY A 1 74 ? 31.016 -1.180 -9.383 1.00 45.25 74 GLY A N 1
ATOM 608 C CA . GLY A 1 74 ? 30.964 -2.632 -9.620 1.00 45.25 74 GLY A CA 1
ATOM 609 C C . GLY A 1 74 ? 30.698 -3.032 -11.078 1.00 45.25 74 GLY A C 1
ATOM 610 O O . GLY A 1 74 ? 29.595 -2.867 -11.567 1.00 45.25 74 GLY A O 1
ATOM 611 N N . MET A 1 75 ? 31.693 -3.586 -11.781 1.00 51.88 75 MET A N 1
ATOM 612 C CA . MET A 1 75 ? 31.576 -4.120 -13.152 1.00 51.88 75 MET A CA 1
ATOM 613 C C . MET A 1 75 ? 30.780 -5.440 -13.195 1.00 51.88 75 MET A C 1
ATOM 615 O O . MET A 1 75 ? 31.361 -6.509 -13.319 1.00 51.88 75 MET A O 1
ATOM 619 N N . SER A 1 76 ? 29.459 -5.350 -13.066 1.00 51.56 76 SER A N 1
ATOM 620 C CA . SER A 1 76 ? 28.424 -6.271 -13.568 1.00 51.56 76 SER A CA 1
ATOM 621 C C . SER A 1 76 ? 27.148 -5.901 -12.824 1.00 51.56 76 SER A C 1
ATOM 623 O O . SER A 1 76 ? 26.847 -6.461 -11.766 1.00 51.56 76 SER A O 1
ATOM 625 N N . ASP A 1 77 ? 26.444 -4.895 -13.326 1.00 48.06 77 ASP A N 1
ATOM 626 C CA . ASP A 1 77 ? 25.299 -4.338 -12.624 1.00 48.06 77 ASP A CA 1
ATOM 627 C C . ASP A 1 77 ? 24.148 -5.358 -12.632 1.00 48.06 77 ASP A C 1
ATOM 629 O O . ASP A 1 77 ? 23.393 -5.486 -13.596 1.00 48.06 77 ASP A O 1
ATOM 633 N N . THR A 1 78 ? 24.033 -6.146 -11.562 1.00 47.81 78 THR A N 1
ATOM 634 C CA . THR A 1 78 ? 22.807 -6.898 -11.299 1.00 47.81 78 THR A CA 1
ATOM 635 C C . THR A 1 78 ? 21.810 -5.909 -10.739 1.00 47.81 78 THR A C 1
ATOM 637 O O . THR A 1 78 ? 21.921 -5.456 -9.603 1.00 47.81 78 THR A O 1
ATOM 640 N N . TYR A 1 79 ? 20.851 -5.552 -11.573 1.00 53.00 79 TYR A N 1
ATOM 641 C CA . TYR A 1 79 ? 19.813 -4.618 -11.215 1.00 53.00 79 TYR A CA 1
ATOM 642 C C . TYR A 1 79 ? 18.646 -5.338 -10.538 1.00 53.00 79 TYR A C 1
ATOM 644 O O . TYR A 1 79 ? 18.096 -6.301 -11.076 1.00 53.00 79 TYR A O 1
ATOM 652 N N . GLY A 1 80 ? 18.248 -4.871 -9.359 1.00 54.00 80 GLY A N 1
ATOM 653 C CA . GLY A 1 80 ? 17.152 -5.458 -8.600 1.00 54.00 80 GLY A CA 1
ATOM 654 C C . GLY A 1 80 ? 16.524 -4.443 -7.660 1.00 54.00 80 GLY A C 1
ATOM 655 O O . GLY A 1 80 ? 17.202 -3.573 -7.124 1.00 54.00 80 GLY A O 1
ATOM 656 N N . PHE A 1 81 ? 15.216 -4.563 -7.453 1.00 63.81 81 PHE A N 1
ATOM 657 C CA . PHE A 1 81 ? 14.499 -3.789 -6.445 1.00 63.81 81 PHE A CA 1
ATOM 658 C C . PHE A 1 81 ? 14.399 -4.642 -5.191 1.00 63.81 81 PHE A C 1
ATOM 660 O O . PHE A 1 81 ? 13.818 -5.728 -5.222 1.00 63.81 81 PHE A O 1
ATOM 667 N N . ILE A 1 82 ? 14.957 -4.153 -4.089 1.00 69.50 82 ILE A N 1
ATOM 668 C CA . ILE A 1 82 ? 14.708 -4.735 -2.775 1.00 69.50 82 ILE A CA 1
ATOM 669 C C . ILE A 1 82 ? 13.430 -4.089 -2.255 1.00 69.50 82 ILE A C 1
ATOM 671 O O . ILE A 1 82 ? 13.351 -2.871 -2.112 1.00 69.50 82 ILE A O 1
ATOM 675 N N . ILE A 1 83 ? 12.412 -4.908 -2.013 1.00 76.44 83 ILE A N 1
ATOM 676 C CA . ILE A 1 83 ? 11.133 -4.464 -1.463 1.00 76.44 83 ILE A CA 1
ATOM 677 C C . ILE A 1 83 ? 10.955 -5.147 -0.115 1.00 76.44 83 ILE A C 1
ATOM 679 O O . ILE A 1 83 ? 11.162 -6.357 0.006 1.00 76.44 83 ILE A O 1
ATOM 683 N N . ASN A 1 84 ? 10.533 -4.382 0.889 1.00 83.88 84 ASN A N 1
ATOM 684 C CA . ASN A 1 84 ? 10.072 -4.956 2.140 1.00 83.88 84 ASN A CA 1
ATOM 685 C C . ASN A 1 84 ? 8.735 -5.676 1.901 1.00 83.88 84 ASN A C 1
ATOM 687 O O . ASN A 1 84 ? 7.684 -5.052 1.764 1.00 83.88 84 ASN A O 1
ATOM 691 N N . VAL A 1 85 ? 8.780 -7.006 1.816 1.00 87.69 85 VAL A N 1
ATOM 692 C CA . VAL A 1 85 ? 7.600 -7.827 1.504 1.00 87.69 85 VAL A CA 1
ATOM 693 C C . VAL A 1 85 ? 6.542 -7.746 2.608 1.00 87.69 85 VAL A C 1
ATOM 695 O O . VAL A 1 85 ? 5.355 -7.825 2.301 1.00 87.69 85 VAL A O 1
ATOM 698 N N . ALA A 1 86 ? 6.944 -7.549 3.867 1.00 87.81 86 ALA A N 1
ATOM 699 C CA . ALA A 1 86 ? 6.001 -7.408 4.975 1.00 87.81 86 ALA A CA 1
ATOM 700 C C . ALA A 1 86 ? 5.150 -6.137 4.824 1.00 87.81 86 ALA A C 1
ATOM 702 O O . ALA A 1 86 ? 3.926 -6.215 4.849 1.00 87.81 86 ALA A O 1
ATOM 703 N N . GLU A 1 87 ? 5.788 -4.998 4.545 1.00 88.94 87 GLU A N 1
ATOM 704 C CA . GLU A 1 87 ? 5.097 -3.724 4.299 1.00 88.94 87 GLU A CA 1
ATOM 705 C C . GLU A 1 87 ? 4.225 -3.788 3.034 1.00 88.94 87 GLU A C 1
ATOM 707 O O . GLU A 1 87 ? 3.091 -3.310 3.007 1.00 88.94 87 GLU A O 1
ATOM 712 N N . LEU A 1 88 ? 4.710 -4.450 1.977 1.00 91.25 88 LEU A N 1
ATOM 713 C CA . LEU A 1 88 ? 3.910 -4.662 0.770 1.00 91.25 88 LEU A CA 1
ATOM 714 C C . LEU A 1 88 ? 2.646 -5.490 1.058 1.00 91.25 88 LEU A C 1
ATOM 716 O O . LEU A 1 88 ? 1.588 -5.218 0.485 1.00 91.25 88 LEU A O 1
ATOM 720 N N . PHE A 1 89 ? 2.751 -6.495 1.929 1.00 92.75 89 PHE A N 1
ATOM 721 C CA . PHE A 1 89 ? 1.621 -7.319 2.341 1.00 92.75 89 PHE A CA 1
ATOM 722 C C . PHE A 1 89 ? 0.599 -6.518 3.160 1.00 92.75 89 PHE A C 1
ATOM 724 O O . PHE A 1 89 ? -0.593 -6.598 2.863 1.00 92.75 89 PHE A O 1
ATOM 731 N N . GLU A 1 90 ? 1.046 -5.681 4.097 1.00 92.81 90 GLU A N 1
ATOM 732 C CA . GLU A 1 90 ? 0.187 -4.751 4.847 1.00 92.81 90 GLU A CA 1
ATOM 733 C C . GLU A 1 90 ? -0.590 -3.813 3.905 1.00 92.81 90 GLU A C 1
ATOM 735 O O . GLU A 1 90 ? -1.821 -3.700 3.984 1.00 92.81 90 GLU A O 1
ATOM 740 N N . ILE A 1 91 ? 0.103 -3.198 2.936 1.00 93.06 91 ILE A N 1
ATOM 741 C CA . ILE A 1 91 ? -0.520 -2.335 1.921 1.00 93.06 91 ILE A CA 1
ATOM 742 C C . ILE A 1 91 ? -1.553 -3.120 1.107 1.00 93.06 91 ILE A C 1
ATOM 744 O O . ILE A 1 91 ? -2.655 -2.624 0.854 1.00 93.06 91 ILE A O 1
ATOM 748 N N . TYR A 1 92 ? -1.215 -4.340 0.684 1.00 94.88 92 TYR A N 1
ATOM 749 C CA . TYR A 1 92 ? -2.124 -5.197 -0.072 1.00 94.88 92 TYR A CA 1
ATOM 750 C C . TYR A 1 92 ? -3.406 -5.499 0.714 1.00 94.88 92 TYR A C 1
ATOM 752 O O . TYR A 1 92 ? -4.501 -5.285 0.184 1.00 94.88 92 TYR A O 1
ATOM 760 N N . VAL A 1 93 ? -3.287 -5.939 1.971 1.00 96.06 93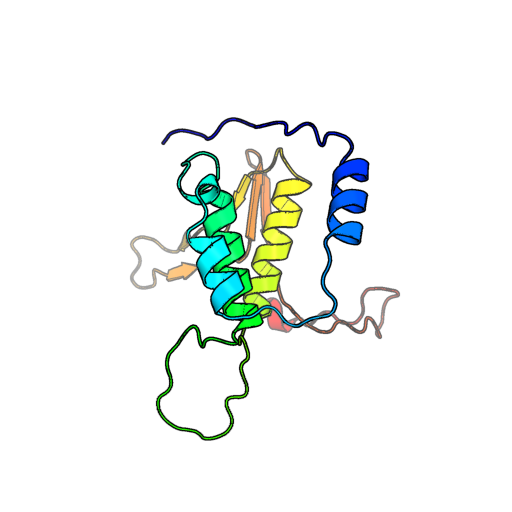 VAL A N 1
ATOM 761 C CA . VAL A 1 93 ? -4.439 -6.254 2.830 1.00 96.06 93 VAL A CA 1
ATOM 762 C C . VAL A 1 93 ? -5.277 -5.000 3.077 1.00 96.06 93 VAL A C 1
ATOM 764 O O . VAL A 1 93 ? -6.493 -5.040 2.900 1.00 96.06 93 VAL A O 1
ATOM 767 N N . THR A 1 94 ? -4.647 -3.858 3.357 1.00 95.88 94 THR A N 1
ATOM 768 C CA . THR A 1 94 ? -5.337 -2.568 3.516 1.00 95.88 94 THR A CA 1
ATOM 769 C C . THR A 1 94 ? -6.176 -2.226 2.286 1.00 95.88 94 THR A C 1
ATOM 771 O O . THR A 1 94 ? -7.356 -1.886 2.395 1.00 95.88 94 THR A O 1
ATOM 774 N N . LYS A 1 95 ? -5.596 -2.345 1.084 1.00 95.69 95 LYS A N 1
ATOM 775 C CA . LYS A 1 95 ? -6.295 -2.055 -0.177 1.00 95.69 95 LYS A CA 1
ATOM 776 C C . LYS A 1 95 ? -7.412 -3.049 -0.467 1.00 95.69 95 LYS A C 1
ATOM 778 O O . LYS A 1 95 ? -8.444 -2.647 -1.006 1.00 95.69 95 LYS A O 1
ATOM 783 N N . LEU A 1 96 ? -7.222 -4.318 -0.116 1.00 96.75 96 LEU A N 1
ATOM 784 C CA . LEU A 1 96 ? -8.255 -5.341 -0.222 1.00 96.75 96 LEU A CA 1
ATOM 785 C C . LEU A 1 96 ? -9.446 -4.999 0.682 1.00 96.75 96 LEU A C 1
ATOM 787 O O . LEU A 1 96 ? -10.573 -4.935 0.196 1.00 96.75 96 LEU A O 1
ATOM 791 N N . LEU A 1 97 ? -9.195 -4.688 1.955 1.00 96.81 97 LEU A N 1
ATOM 792 C CA . LEU A 1 97 ? -10.232 -4.323 2.921 1.00 96.81 97 LEU A CA 1
ATOM 793 C C . LEU A 1 97 ? -10.991 -3.059 2.492 1.00 96.81 97 LEU A C 1
ATOM 795 O O . LEU A 1 97 ? -12.217 -3.073 2.460 1.00 96.81 97 LEU A O 1
ATOM 799 N N . GLN A 1 98 ? -10.284 -2.012 2.047 1.00 95.75 98 GLN A N 1
ATOM 800 C CA . GLN A 1 98 ? -10.896 -0.790 1.494 1.00 95.75 98 GLN A CA 1
ATOM 801 C C . GLN A 1 98 ? -11.824 -1.073 0.300 1.00 95.75 98 GLN A C 1
ATOM 803 O O . GLN A 1 98 ? -12.826 -0.384 0.100 1.00 95.75 98 GLN A O 1
ATOM 808 N N . ARG A 1 99 ? -11.478 -2.061 -0.535 1.00 94.94 99 ARG A N 1
ATOM 809 C CA . ARG A 1 99 ? -12.245 -2.403 -1.738 1.00 94.94 99 ARG A CA 1
ATOM 810 C C . ARG A 1 99 ? -13.515 -3.187 -1.413 1.00 94.94 99 ARG A C 1
ATOM 812 O O . ARG A 1 99 ? -14.556 -2.889 -2.006 1.00 94.94 99 ARG A O 1
ATOM 819 N N . GLU A 1 100 ? -13.403 -4.180 -0.531 1.00 96.50 100 GLU A N 1
ATOM 820 C CA . GLU A 1 100 ? -14.492 -5.104 -0.185 1.00 96.50 100 GLU A CA 1
ATOM 821 C C . GLU A 1 100 ? -15.452 -4.515 0.865 1.00 96.50 100 GLU A C 1
ATOM 823 O O . GLU A 1 100 ? -16.659 -4.727 0.772 1.00 96.50 100 GLU A O 1
ATOM 828 N N . PHE A 1 101 ? -14.956 -3.705 1.807 1.00 96.31 101 PHE A N 1
ATOM 829 C CA . PHE A 1 101 ? -15.731 -3.125 2.914 1.00 96.31 101 PHE A CA 1
ATOM 830 C C . PHE A 1 101 ? -15.858 -1.605 2.775 1.00 96.31 101 PHE A C 1
ATOM 832 O O . PHE A 1 101 ? -15.295 -0.829 3.540 1.00 96.31 101 PHE A O 1
ATOM 839 N N . ARG A 1 102 ? -16.600 -1.159 1.758 1.00 93.94 102 ARG A N 1
ATOM 840 C CA . ARG A 1 102 ? -16.691 0.268 1.381 1.00 93.94 102 ARG A CA 1
ATOM 841 C C . ARG A 1 102 ? -17.379 1.165 2.413 1.00 93.94 102 ARG A C 1
ATOM 843 O O . ARG A 1 102 ? -17.286 2.384 2.314 1.00 93.94 102 ARG A O 1
ATOM 850 N N . ASP A 1 103 ? -18.145 0.570 3.314 1.00 96.19 103 ASP A N 1
ATOM 851 C CA . ASP A 1 103 ? -18.866 1.218 4.409 1.00 96.19 103 ASP A CA 1
ATOM 852 C C . ASP A 1 103 ? -18.041 1.315 5.701 1.00 96.19 103 ASP A C 1
ATOM 854 O O . ASP A 1 103 ? -18.506 1.913 6.671 1.00 96.19 103 ASP A O 1
ATOM 858 N N . TRP A 1 104 ? -16.833 0.749 5.706 1.00 97.31 104 TRP A N 1
ATOM 859 C CA . TRP A 1 104 ? -15.864 0.858 6.789 1.00 97.31 104 TRP A CA 1
ATOM 860 C C . TRP A 1 104 ? -14.765 1.852 6.414 1.00 97.31 104 TRP A C 1
ATOM 862 O O . TRP A 1 104 ? -14.267 1.853 5.286 1.00 97.31 104 TRP A O 1
ATOM 872 N N . ASP A 1 105 ? -14.353 2.678 7.372 1.00 96.44 105 ASP A N 1
ATOM 873 C CA . ASP A 1 105 ? -13.116 3.444 7.246 1.00 96.44 105 ASP A CA 1
ATOM 874 C C . ASP A 1 105 ? -11.936 2.537 7.601 1.00 96.44 105 ASP A C 1
ATOM 876 O O . ASP A 1 105 ? -11.957 1.889 8.645 1.00 96.44 105 ASP A O 1
ATOM 880 N N . VAL A 1 106 ? -10.931 2.460 6.728 1.00 96.56 106 VAL A N 1
ATOM 881 C CA . VAL A 1 106 ? -9.775 1.560 6.873 1.00 96.56 106 VAL A CA 1
ATOM 882 C C . VAL A 1 106 ? -8.495 2.384 6.796 1.00 96.56 106 VAL A C 1
ATOM 884 O O . VAL A 1 106 ? -8.187 2.953 5.740 1.00 96.56 106 VAL A O 1
ATOM 887 N N . SER A 1 107 ? -7.743 2.435 7.895 1.00 92.56 107 SER A N 1
ATOM 888 C CA . SER A 1 107 ? -6.552 3.279 8.051 1.00 92.56 107 SER A CA 1
ATOM 889 C C . SER A 1 107 ? -5.471 2.630 8.928 1.00 92.56 107 SER A C 1
ATOM 891 O O . SER A 1 107 ? -5.719 1.611 9.559 1.00 92.56 107 SER A O 1
ATOM 893 N N . SER A 1 108 ? -4.281 3.237 8.988 1.00 89.25 108 SER A N 1
ATOM 894 C CA . SER A 1 108 ? -3.155 2.821 9.851 1.00 89.25 108 SER A CA 1
ATOM 895 C C . SER A 1 108 ? -2.772 3.984 10.786 1.00 89.25 108 SER A C 1
ATOM 897 O O . SER A 1 108 ? -1.787 4.693 10.543 1.00 89.25 108 SER A O 1
ATOM 899 N N . PRO A 1 109 ? -3.618 4.322 11.779 1.00 88.88 109 PRO A N 1
ATOM 900 C CA . PRO A 1 109 ? -3.449 5.526 12.585 1.00 88.88 109 PRO A CA 1
ATOM 901 C C . PRO A 1 109 ? -2.268 5.402 13.553 1.00 88.88 109 PRO A C 1
ATOM 903 O O . PRO A 1 109 ? -2.037 4.357 14.149 1.00 88.88 109 PRO A O 1
ATOM 906 N N . LYS A 1 110 ? -1.560 6.510 13.790 1.00 86.94 110 LYS A N 1
ATOM 907 C CA . LYS A 1 110 ? -0.606 6.609 14.905 1.00 86.94 110 LYS A CA 1
ATOM 908 C C . LYS A 1 110 ? -1.362 7.075 16.142 1.00 86.94 110 LYS A C 1
ATOM 910 O O . LYS A 1 110 ? -1.789 8.226 16.193 1.00 86.94 110 LYS A O 1
ATOM 915 N N . ILE A 1 111 ? -1.527 6.191 17.117 1.00 86.06 111 ILE A N 1
ATOM 916 C CA . ILE A 1 111 ? -2.292 6.450 18.338 1.00 86.06 111 ILE A CA 1
ATOM 917 C C . ILE A 1 111 ? -1.312 6.682 19.482 1.00 86.06 111 ILE A C 1
ATOM 919 O O . ILE A 1 111 ? -0.411 5.881 19.715 1.00 86.06 111 ILE A O 1
ATOM 923 N N . GLU A 1 112 ? -1.476 7.779 20.207 1.00 87.50 112 GLU A N 1
ATOM 924 C CA . GLU A 1 112 ? -0.702 8.044 21.415 1.00 87.50 112 GLU A CA 1
ATOM 925 C C . GLU A 1 112 ? -1.448 7.511 22.638 1.00 87.50 112 GLU A C 1
ATOM 927 O O . GLU A 1 112 ? -2.630 7.786 22.832 1.00 87.50 112 GLU A O 1
ATOM 932 N N . LEU A 1 113 ? -0.755 6.715 23.444 1.00 86.94 113 LEU A N 1
ATOM 933 C CA . LEU A 1 113 ? -1.252 6.151 24.688 1.00 86.94 113 LEU A CA 1
ATOM 934 C C . LEU A 1 113 ? -0.610 6.845 25.880 1.00 86.94 113 LEU A C 1
ATOM 936 O O . LEU A 1 113 ? 0.553 7.245 25.819 1.00 86.94 113 LEU A O 1
ATOM 940 N N . TYR A 1 114 ? -1.361 6.889 26.983 1.00 87.50 114 TYR A N 1
ATOM 941 C CA . TYR A 1 114 ? -0.937 7.498 28.245 1.00 87.50 114 TYR A CA 1
ATOM 942 C C . TYR A 1 114 ? -0.517 8.960 28.062 1.00 87.50 114 TYR A C 1
ATOM 944 O O . TYR A 1 114 ? 0.524 9.384 28.561 1.00 87.50 114 TYR A O 1
ATOM 952 N N . GLN A 1 115 ? -1.326 9.715 27.310 1.00 82.88 115 GLN A N 1
ATOM 953 C CA . GLN A 1 115 ? -1.144 11.156 27.171 1.00 82.88 115 GLN A CA 1
ATOM 954 C C . GLN A 1 115 ? -1.037 11.796 28.562 1.00 82.88 115 GLN A C 1
ATOM 956 O O . GLN A 1 115 ? -1.702 11.368 29.506 1.00 82.88 115 GLN A O 1
ATOM 961 N N . ASP A 1 116 ? -0.124 12.757 28.682 1.00 88.44 116 ASP A N 1
ATOM 962 C CA . ASP A 1 116 ? 0.209 13.475 29.920 1.00 88.44 116 ASP A CA 1
ATOM 963 C C . ASP A 1 116 ? 0.900 12.647 31.022 1.00 88.44 116 ASP A C 1
ATOM 965 O O . ASP A 1 116 ? 1.087 13.127 32.141 1.00 88.44 116 ASP A O 1
ATOM 969 N N . MET A 1 117 ? 1.353 11.425 30.718 1.00 90.69 117 MET A N 1
ATOM 970 C CA . MET A 1 117 ? 2.186 10.620 31.619 1.00 90.69 117 MET A CA 1
ATOM 971 C C . MET A 1 117 ? 3.643 10.569 31.143 1.00 90.69 117 MET A C 1
ATOM 973 O O . MET A 1 117 ? 3.928 10.602 29.948 1.00 90.69 117 MET A O 1
ATOM 977 N N . PHE A 1 118 ? 4.589 10.413 32.078 1.00 89.31 118 PHE A N 1
ATOM 978 C CA . PHE A 1 118 ? 6.024 10.274 31.763 1.00 89.31 118 PHE A CA 1
ATOM 979 C C . PHE A 1 118 ? 6.321 9.116 30.789 1.00 89.31 118 PHE A C 1
ATOM 981 O O . PHE A 1 118 ? 7.269 9.181 30.013 1.00 89.31 118 PHE A O 1
ATOM 988 N N . PHE A 1 119 ? 5.498 8.065 30.812 1.00 86.25 119 PHE A N 1
ATOM 989 C CA . PHE A 1 119 ? 5.621 6.875 29.966 1.00 86.25 119 PHE A CA 1
ATOM 990 C C . PHE A 1 119 ? 4.664 6.885 28.758 1.00 86.25 119 PHE A C 1
ATOM 992 O O . PHE A 1 119 ? 4.280 5.822 28.260 1.00 86.25 119 PHE A O 1
ATOM 999 N N . ALA A 1 120 ? 4.270 8.070 28.280 1.00 89.00 120 ALA A N 1
ATOM 1000 C CA . ALA A 1 120 ? 3.520 8.211 27.037 1.00 89.00 120 ALA A CA 1
ATOM 1001 C C . ALA A 1 120 ? 4.237 7.497 25.879 1.00 89.00 120 ALA A C 1
ATOM 1003 O O . ALA A 1 120 ? 5.452 7.618 25.702 1.00 89.00 120 ALA A O 1
ATOM 1004 N N . ARG A 1 121 ? 3.488 6.734 25.079 1.00 87.75 121 ARG A N 1
ATOM 1005 C CA . ARG A 1 121 ? 4.041 5.987 23.938 1.00 87.75 121 ARG A CA 1
ATOM 1006 C C . ARG A 1 121 ? 3.103 6.013 22.750 1.00 87.75 121 ARG A C 1
ATOM 1008 O O . ARG A 1 121 ? 1.889 6.042 22.912 1.00 87.75 121 ARG A O 1
ATOM 1015 N N . LYS A 1 122 ? 3.662 5.935 21.545 1.00 86.38 122 LYS A N 1
ATOM 1016 C CA . LYS A 1 122 ? 2.881 5.826 20.310 1.00 86.38 122 LYS A CA 1
ATOM 1017 C C . LYS A 1 122 ? 2.782 4.366 19.898 1.00 86.38 122 LYS A C 1
ATOM 1019 O O . LYS A 1 122 ? 3.801 3.690 19.802 1.00 86.38 122 LYS A O 1
ATOM 1024 N N . ILE A 1 123 ? 1.563 3.905 19.654 1.00 86.50 123 ILE A N 1
ATOM 1025 C CA . ILE A 1 123 ? 1.280 2.619 19.026 1.00 86.50 123 ILE A CA 1
ATOM 1026 C C . ILE A 1 123 ? 0.795 2.885 17.607 1.00 86.50 123 ILE A C 1
ATOM 1028 O O . ILE A 1 123 ? 0.016 3.805 17.354 1.00 86.50 123 ILE A O 1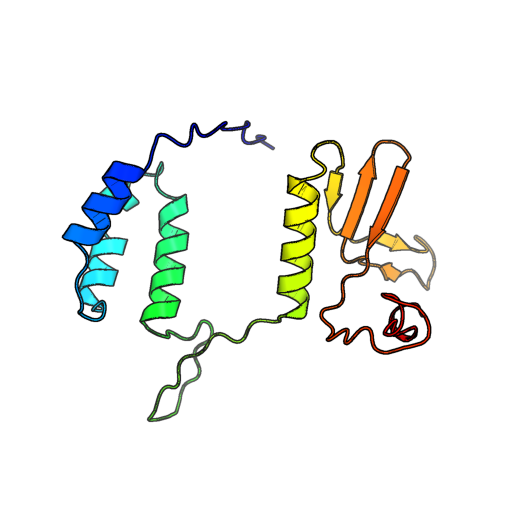
ATOM 1032 N N . ILE A 1 124 ? 1.300 2.084 16.679 1.00 85.88 124 ILE A N 1
ATOM 1033 C CA . ILE A 1 124 ? 0.937 2.134 15.270 1.00 85.88 124 ILE A CA 1
ATOM 1034 C C . ILE A 1 124 ? 0.444 0.730 14.926 1.00 85.88 124 ILE A C 1
ATOM 1036 O O . ILE A 1 124 ? 1.276 -0.128 14.646 1.00 85.88 124 ILE A O 1
ATOM 1040 N N . PRO A 1 125 ? -0.862 0.445 15.065 1.00 90.06 125 PRO A N 1
ATOM 1041 C CA . PRO A 1 125 ? -1.423 -0.771 14.494 1.00 90.06 125 PRO A CA 1
ATOM 1042 C C . PRO A 1 125 ? -1.266 -0.755 12.970 1.00 90.06 125 PRO A C 1
ATOM 1044 O O . PRO A 1 125 ? -1.405 0.307 12.356 1.00 90.06 125 PRO A O 1
ATOM 1047 N N . ASP A 1 126 ? -1.050 -1.930 12.379 1.00 91.88 126 ASP A N 1
ATOM 1048 C CA . ASP A 1 126 ? -0.936 -2.081 10.926 1.00 91.88 126 ASP A CA 1
ATOM 1049 C C . ASP A 1 126 ? -2.222 -1.609 10.238 1.00 91.88 126 ASP A C 1
ATOM 1051 O O . ASP A 1 126 ? -2.189 -0.785 9.327 1.00 91.88 126 ASP A O 1
ATOM 1055 N N . ILE A 1 127 ? -3.391 -2.088 10.689 1.00 95.62 127 ILE A N 1
ATOM 1056 C CA . ILE A 1 127 ? -4.681 -1.715 10.094 1.00 95.62 127 ILE A CA 1
ATOM 1057 C C . ILE A 1 127 ? -5.759 -1.586 11.170 1.00 95.62 127 ILE A C 1
ATOM 1059 O O . ILE A 1 127 ? -5.960 -2.471 11.998 1.00 95.62 127 ILE A O 1
ATOM 1063 N N . VAL A 1 128 ? -6.519 -0.499 11.116 1.00 95.94 128 VAL A N 1
ATOM 1064 C CA . VAL A 1 128 ? -7.712 -0.248 11.923 1.00 95.94 128 VAL A CA 1
ATOM 1065 C C . VAL A 1 128 ? -8.890 -0.037 10.984 1.00 95.94 128 VAL A C 1
ATOM 1067 O O . VAL A 1 128 ? -8.849 0.816 10.097 1.00 95.94 128 VAL A O 1
ATOM 1070 N N . MET A 1 129 ? -9.948 -0.813 11.19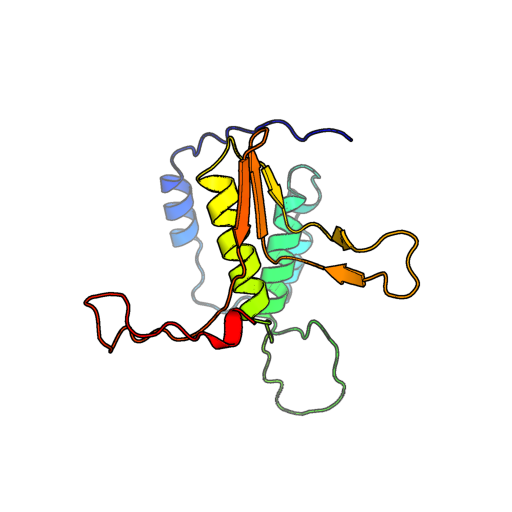2 1.00 97.25 129 MET A N 1
ATOM 1071 C CA . MET A 1 129 ? -11.235 -0.631 10.537 1.00 97.25 129 MET A CA 1
ATOM 1072 C C . MET A 1 129 ? -12.237 -0.058 11.535 1.00 97.25 129 MET A C 1
ATOM 1074 O O . MET A 1 129 ? -12.396 -0.603 12.628 1.00 97.25 129 MET A O 1
ATOM 1078 N N . THR A 1 130 ? -12.938 1.011 11.160 1.00 96.94 130 THR A N 1
ATOM 1079 C CA . THR A 1 130 ? -13.976 1.620 12.002 1.00 96.94 130 THR A CA 1
ATOM 1080 C C . THR A 1 130 ? -15.297 1.784 11.262 1.00 96.94 130 THR A C 1
ATOM 1082 O O . THR A 1 130 ? -15.339 2.126 10.078 1.00 96.94 130 THR A O 1
ATOM 1085 N N . LYS A 1 131 ? -16.399 1.543 11.977 1.00 97.06 131 LYS A N 1
ATOM 1086 C CA . LYS A 1 131 ? -17.760 1.810 11.509 1.00 97.06 131 LYS A CA 1
ATOM 1087 C C . LYS A 1 131 ? -18.633 2.241 12.683 1.00 97.06 131 LYS A C 1
ATOM 1089 O O . LYS A 1 131 ? -19.129 1.431 13.461 1.00 97.06 131 LYS A O 1
ATOM 1094 N N . GLY A 1 132 ? -18.825 3.550 12.826 1.00 94.62 132 GLY A N 1
ATOM 1095 C CA . GLY A 1 132 ? -19.549 4.110 13.966 1.00 94.62 132 GLY A CA 1
ATOM 1096 C C . GLY A 1 132 ? -18.811 3.838 15.278 1.00 94.62 132 GLY A C 1
ATOM 1097 O O . GLY A 1 132 ? -17.799 4.475 15.549 1.00 94.62 132 GLY A O 1
ATOM 1098 N N . LYS A 1 133 ? -19.332 2.915 16.094 1.00 95.31 133 LYS A N 1
ATOM 1099 C CA . LYS A 1 133 ? -18.713 2.494 17.364 1.00 95.31 133 LYS A CA 1
ATOM 1100 C C . LYS A 1 133 ? -17.929 1.185 17.251 1.00 95.31 133 LYS A C 1
ATOM 1102 O O . LYS A 1 133 ? -17.199 0.851 18.179 1.00 95.31 133 LYS A O 1
ATOM 1107 N N . ASP A 1 134 ? -18.079 0.465 16.143 1.00 97.12 134 ASP A N 1
ATOM 1108 C CA . ASP A 1 134 ? -17.406 -0.809 15.935 1.00 97.12 134 ASP A CA 1
ATOM 1109 C C . ASP A 1 134 ? -15.980 -0.560 15.447 1.00 97.12 134 ASP A C 1
ATOM 1111 O O . ASP A 1 134 ? -15.752 0.232 14.526 1.00 97.12 134 ASP A O 1
ATOM 1115 N N . VAL A 1 135 ? -15.022 -1.235 16.082 1.00 95.25 135 VAL A N 1
ATOM 1116 C CA . VAL A 1 135 ? -13.592 -1.115 15.788 1.00 95.25 135 VAL A CA 1
ATOM 1117 C C . VAL A 1 135 ? -12.995 -2.508 15.660 1.00 95.25 135 VAL A C 1
ATOM 1119 O O . VAL A 1 135 ? -13.173 -3.350 16.539 1.00 95.25 135 VAL A O 1
ATOM 1122 N N . ILE A 1 136 ? -12.263 -2.738 14.573 1.00 95.56 136 ILE A N 1
ATOM 1123 C CA . ILE A 1 136 ? -11.486 -3.955 14.340 1.00 95.56 136 ILE A CA 1
ATOM 1124 C C . ILE A 1 136 ? -10.040 -3.534 14.105 1.00 95.56 136 ILE A C 1
ATOM 1126 O O . ILE A 1 136 ? -9.779 -2.620 13.326 1.00 95.56 136 ILE A O 1
ATOM 1130 N N . VAL A 1 137 ? -9.102 -4.196 14.773 1.00 92.94 137 VAL A N 1
ATOM 1131 C CA . VAL A 1 137 ? -7.667 -3.947 14.617 1.00 92.94 137 VAL A CA 1
ATOM 1132 C C . VAL A 1 137 ? -7.024 -5.212 14.071 1.00 92.94 137 VAL A C 1
ATOM 1134 O O . VAL A 1 137 ? -7.236 -6.293 14.618 1.00 92.94 137 VAL A O 1
ATOM 1137 N N . PHE A 1 138 ? -6.260 -5.075 12.993 1.00 92.19 138 PHE A N 1
ATOM 1138 C CA . PHE A 1 138 ? -5.472 -6.149 12.410 1.00 92.19 138 PHE A CA 1
ATOM 1139 C C . PHE A 1 138 ? -3.991 -5.853 12.602 1.00 92.19 138 PHE A C 1
ATOM 1141 O O . PHE A 1 138 ? -3.532 -4.740 12.349 1.00 92.19 138 PHE A O 1
ATOM 1148 N N . ASP A 1 139 ? -3.266 -6.891 12.997 1.00 88.88 139 ASP A N 1
ATOM 1149 C CA . ASP A 1 139 ? -1.824 -6.995 12.845 1.00 88.88 139 ASP A CA 1
ATOM 1150 C C . ASP A 1 139 ? -1.572 -7.942 11.665 1.00 88.88 139 ASP A C 1
ATOM 1152 O O . ASP A 1 139 ? -2.116 -9.050 11.607 1.00 88.88 139 ASP A O 1
ATOM 1156 N N . THR A 1 140 ? -0.836 -7.476 10.664 1.00 90.00 140 THR A N 1
ATOM 1157 C CA . THR A 1 140 ? -0.587 -8.208 9.426 1.00 90.00 140 THR A CA 1
ATOM 1158 C C . THR A 1 140 ? 0.845 -8.708 9.395 1.00 90.00 140 THR A C 1
ATOM 1160 O O . THR A 1 140 ? 1.809 -7.951 9.403 1.00 90.00 140 THR A O 1
ATOM 1163 N N . LYS A 1 141 ? 1.006 -10.027 9.301 1.00 87.25 141 LYS A N 1
ATOM 1164 C CA . LYS A 1 141 ? 2.323 -10.656 9.197 1.00 87.25 141 LYS A CA 1
ATOM 1165 C C . LYS A 1 141 ? 2.426 -11.455 7.910 1.00 87.25 141 LYS A C 1
ATOM 1167 O O . LYS A 1 141 ? 1.573 -12.284 7.597 1.00 87.25 141 LYS A O 1
ATOM 1172 N N . TYR A 1 142 ? 3.513 -11.238 7.176 1.00 87.75 142 TYR A N 1
ATOM 1173 C CA . TYR A 1 142 ? 3.867 -12.078 6.040 1.00 87.75 142 TYR A CA 1
ATOM 1174 C C . TYR A 1 142 ? 4.692 -13.273 6.530 1.00 87.75 142 TYR A C 1
ATOM 1176 O O . TYR A 1 142 ? 5.909 -13.184 6.695 1.00 87.75 142 TYR A O 1
ATOM 1184 N N . LYS A 1 143 ? 4.019 -14.397 6.795 1.00 83.38 143 LYS A N 1
ATOM 1185 C CA . LYS A 1 143 ? 4.643 -15.648 7.246 1.00 83.38 143 LYS A CA 1
ATOM 1186 C C . LYS A 1 143 ? 4.157 -16.829 6.417 1.00 83.38 143 LYS A C 1
ATOM 1188 O O . LYS A 1 143 ? 3.039 -16.847 5.905 1.00 83.38 143 LYS A O 1
ATOM 1193 N N . ARG A 1 144 ? 5.010 -17.846 6.292 1.00 82.06 144 ARG A N 1
ATOM 1194 C CA . ARG A 1 144 ? 4.624 -19.108 5.662 1.00 82.06 144 ARG A CA 1
ATOM 1195 C C . ARG A 1 144 ? 3.820 -19.935 6.659 1.00 82.06 144 ARG A C 1
ATOM 1197 O O . ARG A 1 144 ? 4.403 -20.559 7.537 1.00 82.06 144 ARG A O 1
ATOM 1204 N N . MET A 1 145 ? 2.512 -19.971 6.455 1.00 78.19 145 MET A N 1
ATOM 1205 C CA . MET A 1 145 ? 1.584 -20.827 7.190 1.00 78.19 145 MET A CA 1
ATOM 1206 C C . MET A 1 145 ? 1.420 -22.131 6.399 1.00 78.19 145 MET A C 1
ATOM 1208 O O . MET A 1 145 ? 0.882 -22.128 5.293 1.00 78.19 145 MET A O 1
ATOM 1212 N N . LEU A 1 146 ? 1.947 -23.242 6.907 1.00 77.19 146 LEU A N 1
ATOM 1213 C CA . LEU A 1 146 ? 1.838 -24.573 6.304 1.00 77.19 146 LEU A CA 1
ATOM 1214 C C . LEU A 1 146 ? 0.526 -25.279 6.681 1.00 77.19 146 LEU A C 1
ATOM 1216 O O . LEU A 1 146 ? 0.164 -26.251 6.017 1.00 77.19 146 LEU A O 1
ATOM 1220 N N . PHE A 1 147 ? -0.169 -24.785 7.711 1.00 72.31 147 PHE A N 1
ATOM 1221 C CA . PHE A 1 147 ? -1.435 -25.307 8.239 1.00 72.31 147 PHE A CA 1
ATOM 1222 C C . PHE A 1 147 ? -1.364 -26.804 8.593 1.00 72.31 147 PHE A C 1
ATOM 1224 O O . PHE A 1 147 ? -2.288 -27.561 8.298 1.00 72.31 147 PHE A O 1
ATOM 1231 N N . ARG A 1 148 ? -0.249 -27.251 9.189 1.00 69.38 148 ARG A N 1
ATOM 1232 C CA . ARG A 1 148 ? 0.072 -28.685 9.329 1.00 69.38 148 ARG A CA 1
ATOM 1233 C C . ARG A 1 148 ? -0.359 -29.322 10.650 1.00 69.38 148 ARG A C 1
ATOM 1235 O O . ARG A 1 148 ? -0.234 -30.536 10.777 1.00 69.38 148 ARG A O 1
ATOM 1242 N N . GLU A 1 149 ? -0.884 -28.565 11.610 1.00 62.19 149 GLU A N 1
ATOM 1243 C CA . GLU A 1 149 ? -1.133 -29.081 12.968 1.00 62.19 149 GLU A CA 1
ATOM 1244 C C . GLU A 1 149 ? -2.594 -29.066 13.461 1.00 62.19 149 GLU A C 1
ATOM 1246 O O . GLU A 1 149 ? -3.445 -28.379 12.907 1.00 62.19 149 GLU A O 1
ATOM 1251 N N . ARG A 1 150 ? -2.810 -29.852 14.538 1.00 58.12 150 ARG A N 1
ATOM 1252 C CA . ARG A 1 150 ? -3.901 -30.057 15.535 1.00 58.12 150 ARG A CA 1
ATOM 1253 C C . ARG A 1 150 ? -5.379 -29.858 15.162 1.00 58.12 150 ARG A C 1
ATOM 1255 O O . ARG A 1 150 ? -6.213 -30.570 15.713 1.00 58.12 150 ARG A O 1
ATOM 1262 N N . TYR A 1 151 ? -5.717 -28.958 14.250 1.00 60.06 151 TYR A N 1
ATOM 1263 C CA . TYR A 1 151 ? -7.067 -28.717 13.750 1.00 60.06 151 TYR A CA 1
ATOM 1264 C C . TYR A 1 151 ? -7.009 -28.578 12.228 1.00 60.06 151 TYR A C 1
ATOM 1266 O O . TYR A 1 151 ? -6.176 -27.836 11.710 1.00 60.06 151 TYR A O 1
ATOM 1274 N N . ILE A 1 152 ? -7.904 -29.263 11.508 1.00 55.38 152 ILE A N 1
ATOM 1275 C CA . ILE A 1 152 ? -8.082 -29.069 10.061 1.00 55.38 152 ILE A CA 1
ATOM 1276 C C . ILE A 1 152 ? -8.238 -27.557 9.810 1.00 55.38 152 ILE A C 1
ATOM 1278 O O . ILE A 1 152 ? -9.195 -26.953 10.289 1.00 55.38 152 ILE A O 1
ATOM 1282 N N . ASN A 1 153 ? -7.278 -26.959 9.095 1.00 57.22 153 ASN A N 1
ATOM 1283 C CA . ASN A 1 153 ? -7.184 -25.528 8.761 1.00 57.22 153 ASN A CA 1
ATOM 1284 C C . ASN A 1 153 ? -6.766 -24.541 9.884 1.00 57.22 153 ASN A C 1
ATOM 1286 O O . ASN A 1 153 ? -6.997 -23.346 9.720 1.00 57.22 153 ASN A O 1
ATOM 1290 N N . GLY A 1 154 ? -6.140 -24.969 10.995 1.00 58.31 154 GLY A N 1
ATOM 1291 C CA . GLY A 1 154 ? -5.836 -24.060 12.127 1.00 58.31 154 GLY A CA 1
ATOM 1292 C C . GLY A 1 154 ? -4.445 -24.147 12.776 1.00 58.31 154 GLY A C 1
ATOM 1293 O O . GLY A 1 154 ? -4.198 -23.447 13.754 1.00 58.31 154 GLY A O 1
ATOM 1294 N N . GLY A 1 155 ? -3.552 -25.010 12.286 1.00 60.25 155 GLY A N 1
ATOM 1295 C CA . GLY A 1 155 ? -2.381 -25.461 13.051 1.00 60.25 155 GLY A CA 1
ATOM 1296 C C . GLY A 1 155 ? -1.180 -24.521 13.202 1.00 60.25 155 GLY A C 1
ATOM 1297 O O . GLY A 1 155 ? -0.423 -24.684 14.148 1.00 60.25 155 GLY A O 1
ATOM 1298 N N . ASP A 1 156 ? -0.998 -23.533 12.328 1.00 66.62 156 ASP A N 1
ATOM 1299 C CA . ASP A 1 156 ? 0.285 -22.811 12.219 1.00 66.62 156 ASP A CA 1
ATOM 1300 C C . ASP A 1 156 ? 0.276 -21.417 12.873 1.00 66.62 156 ASP A C 1
ATOM 1302 O O . ASP A 1 156 ? 1.007 -20.523 12.459 1.00 66.62 156 ASP A O 1
ATOM 1306 N N . LEU A 1 157 ? -0.568 -21.195 13.883 1.00 68.56 157 LEU A N 1
ATOM 1307 C CA . LEU A 1 157 ? -0.648 -19.903 14.573 1.00 68.56 157 LEU A CA 1
ATOM 1308 C C . LEU A 1 157 ? 0.600 -19.660 15.439 1.00 68.56 157 LEU A C 1
ATOM 1310 O O . LEU A 1 157 ? 0.736 -20.237 16.520 1.00 68.56 157 LEU A O 1
ATOM 1314 N N . ASP A 1 158 ? 1.480 -18.764 14.991 1.00 67.31 158 ASP A N 1
ATOM 1315 C CA . ASP A 1 158 ? 2.608 -18.271 15.783 1.00 67.31 158 ASP A CA 1
ATOM 1316 C C . ASP A 1 158 ? 2.110 -17.290 16.855 1.00 67.31 158 ASP A C 1
ATOM 1318 O O . ASP A 1 158 ? 1.873 -16.111 16.602 1.00 67.31 158 ASP A O 1
ATOM 1322 N N . ARG A 1 159 ? 1.923 -17.791 18.081 1.00 69.56 159 ARG A N 1
ATOM 1323 C CA . ARG A 1 159 ? 1.426 -16.981 19.206 1.00 69.56 159 ARG A CA 1
ATOM 1324 C C . ARG A 1 159 ? 2.413 -15.914 19.679 1.00 69.56 159 ARG A C 1
ATOM 1326 O O . ARG A 1 159 ? 2.005 -15.062 20.464 1.00 69.56 159 ARG A O 1
ATOM 1333 N N . ASN A 1 160 ? 3.666 -15.940 19.218 1.00 68.00 160 ASN A N 1
ATOM 1334 C CA . ASN A 1 160 ? 4.623 -14.876 19.522 1.00 68.00 160 ASN A CA 1
ATOM 1335 C C . ASN A 1 160 ? 4.238 -13.547 18.859 1.00 68.00 160 ASN A C 1
ATOM 1337 O O . ASN A 1 160 ? 4.737 -12.515 19.274 1.00 68.00 160 ASN A O 1
ATOM 1341 N N . ASP A 1 161 ? 3.343 -13.553 17.865 1.00 63.28 161 ASP A N 1
ATOM 1342 C CA . ASP A 1 161 ? 2.840 -12.316 17.254 1.00 63.28 161 ASP A CA 1
ATOM 1343 C C . ASP A 1 161 ? 1.796 -11.591 18.125 1.00 63.28 161 ASP A C 1
ATOM 1345 O O . ASP A 1 161 ? 1.403 -10.473 17.807 1.00 63.28 161 ASP A O 1
ATOM 1349 N N . PHE A 1 162 ? 1.313 -12.218 19.204 1.00 63.66 162 PHE A N 1
ATOM 1350 C CA . PHE A 1 162 ? 0.221 -11.681 20.023 1.00 63.66 162 PHE A CA 1
ATOM 1351 C C . PHE A 1 162 ? 0.689 -10.883 21.256 1.00 63.66 162 PHE A C 1
ATOM 1353 O O . PHE A 1 162 ? -0.124 -10.185 21.863 1.00 63.66 162 PHE A O 1
ATOM 1360 N N . PHE A 1 163 ? 1.962 -11.000 21.650 1.00 56.16 163 PHE A N 1
ATOM 1361 C CA . PHE A 1 163 ? 2.520 -10.451 22.896 1.00 56.16 163 PHE A CA 1
ATOM 1362 C C . PHE A 1 163 ? 3.817 -9.684 22.639 1.00 56.16 163 PHE A C 1
ATOM 1364 O O . PHE A 1 163 ? 4.073 -8.722 23.399 1.00 56.16 163 PHE A O 1
#

Radius of gyration: 23.0 Å; chains: 1; bounding box: 51×49×65 Å

Sequence (163 aa):
MKIIDKNNFPIQNISHIKTHLKQHRSNQYVSNHTTTKALKSKALQNPIFSPYKKVLEYARFIINGDNIEQSKYGMSDTYGFIINVAELFEIYVTKLLQREFRDWDVSSPKIELYQDMFFARKIIPDIVMTKGKDVIVFDTKYKRMLFRERYINGGDLDRNDFF

Foldseek 3Di:
DDDPDDPPPPPPPCVVVVVVCVVPDDPDQQDPVNLVCVLPDPVCVDPVCVVVNVVSVVVCCVSVLDDPDDDPDDPPDPRDDDDPVQLVQLVVVQVVCCVPVVQKDKDFDFDWPPPPDPPIDTDTFSIWIDHPPDIDTDHGGDDDDPCPDDDNNDGRDPCVVVD

pLDDT: mean 77.12, std 17.16, range [27.12, 97.31]

Secondary structure (DSSP, 8-state):
-------------THHHHHHHHHT--SSPPPHHHHHHHHT-HHHHSGGGHHHHHHHHHHHHHHH---SS-----SS--------HHHHHHHHHHHHHHHH-TTSEEE---EEESTTSTT-EEE--SEEEEETTEEEEE----------STTTTTTT--GGG--